Protein AF-A0A2V5XNE5-F1 (afdb_monomer_lite)

Radius of gyration: 11.45 Å; chains: 1; bounding box: 26×25×29 Å

Structure (mmCIF, N/CA/C/O backbone):
data_AF-A0A2V5XNE5-F1
#
_entry.id   AF-A0A2V5XNE5-F1
#
loop_
_atom_site.group_PDB
_atom_site.id
_atom_site.type_symbol
_atom_site.label_atom_id
_atom_site.label_alt_id
_atom_site.label_comp_id
_atom_site.label_asym_id
_atom_site.label_entity_id
_atom_site.label_seq_id
_atom_site.pdbx_PDB_ins_code
_atom_site.Cartn_x
_atom_site.Cartn_y
_atom_site.Cartn_z
_atom_site.occupancy
_atom_site.B_iso_or_equiv
_atom_site.auth_seq_id
_atom_site.auth_comp_id
_atom_site.auth_asym_id
_atom_site.auth_atom_id
_atom_site.pdbx_PDB_model_num
ATOM 1 N N . MET A 1 1 ? 3.617 7.654 15.537 1.00 87.44 1 MET A N 1
ATOM 2 C CA . MET A 1 1 ? 4.555 6.615 15.058 1.00 87.44 1 MET A CA 1
ATOM 3 C C . MET A 1 1 ? 4.676 6.740 13.548 1.00 87.44 1 MET A C 1
ATOM 5 O O . MET A 1 1 ? 3.648 6.925 12.906 1.00 87.44 1 MET A O 1
ATOM 9 N N . SER A 1 2 ? 5.880 6.649 12.987 1.00 93.75 2 SER A N 1
ATOM 10 C CA . SER A 1 2 ? 6.112 6.581 11.539 1.00 93.75 2 SER A CA 1
ATOM 11 C C . SER A 1 2 ? 6.935 5.336 11.212 1.00 93.75 2 SER A C 1
ATOM 13 O O . SER A 1 2 ? 7.784 4.927 11.998 1.00 93.75 2 SER A O 1
ATOM 15 N N . LEU A 1 3 ? 6.652 4.711 10.067 1.00 96.69 3 LEU A N 1
ATOM 16 C CA . LEU A 1 3 ? 7.366 3.530 9.584 1.00 96.69 3 LEU A CA 1
ATOM 17 C C . LEU A 1 3 ? 7.908 3.813 8.186 1.00 96.69 3 LEU A C 1
ATOM 19 O O . LEU A 1 3 ? 7.159 4.241 7.306 1.00 96.69 3 LEU A O 1
ATOM 23 N N . PHE A 1 4 ? 9.194 3.540 7.976 1.00 97.12 4 PHE A N 1
ATOM 24 C CA . PHE A 1 4 ? 9.801 3.551 6.650 1.00 97.12 4 PHE A CA 1
ATOM 25 C C . PHE A 1 4 ? 9.909 2.118 6.131 1.00 97.12 4 PHE A C 1
ATOM 27 O O . PHE A 1 4 ? 10.625 1.293 6.692 1.00 97.12 4 PHE A O 1
ATOM 34 N N . ILE A 1 5 ? 9.171 1.819 5.062 1.00 96.62 5 ILE A N 1
ATOM 35 C CA . ILE A 1 5 ? 9.134 0.482 4.469 1.00 96.62 5 ILE A CA 1
ATOM 36 C C . ILE A 1 5 ? 10.101 0.451 3.287 1.00 96.62 5 ILE A C 1
ATOM 38 O O . ILE A 1 5 ? 9.837 1.037 2.234 1.00 96.62 5 ILE A O 1
ATOM 42 N N . THR A 1 6 ? 11.216 -0.251 3.469 1.00 97.06 6 THR A N 1
ATOM 43 C CA . THR A 1 6 ? 12.183 -0.541 2.404 1.00 97.06 6 THR A CA 1
ATOM 44 C C . THR A 1 6 ? 11.905 -1.907 1.763 1.00 97.06 6 THR A C 1
ATOM 46 O O . THR A 1 6 ? 10.952 -2.599 2.119 1.00 97.06 6 THR A O 1
ATOM 49 N N . GLY A 1 7 ? 12.702 -2.298 0.775 1.00 96.06 7 GLY A N 1
ATOM 50 C CA . GLY A 1 7 ? 12.670 -3.635 0.190 1.00 96.06 7 GLY A CA 1
ATOM 51 C C . GLY A 1 7 ? 13.988 -3.944 -0.495 1.00 96.06 7 GLY A C 1
ATOM 52 O O . GLY A 1 7 ? 14.728 -3.031 -0.847 1.00 96.06 7 GLY A O 1
ATOM 53 N N . THR A 1 8 ? 14.260 -5.230 -0.667 1.00 97.75 8 THR A N 1
ATOM 54 C CA . THR A 1 8 ? 15.526 -5.739 -1.207 1.00 97.75 8 THR A CA 1
ATOM 55 C C . THR A 1 8 ? 15.758 -5.357 -2.666 1.00 97.75 8 THR A C 1
ATOM 57 O O . THR A 1 8 ? 16.902 -5.217 -3.074 1.00 97.75 8 THR A O 1
ATOM 60 N N . ASP A 1 9 ? 14.684 -5.153 -3.430 1.00 96.94 9 ASP A N 1
ATOM 61 C CA . ASP A 1 9 ? 14.730 -4.701 -4.821 1.00 96.94 9 ASP A CA 1
ATOM 62 C C . ASP A 1 9 ? 13.437 -3.943 -5.194 1.00 96.94 9 ASP A C 1
ATOM 64 O O . ASP A 1 9 ? 12.498 -3.789 -4.397 1.00 96.94 9 ASP A O 1
ATOM 68 N N . THR A 1 10 ? 13.369 -3.433 -6.416 1.00 93.12 10 THR A N 1
ATOM 69 C CA . THR A 1 10 ? 12.156 -3.053 -7.139 1.00 93.12 10 THR A CA 1
ATOM 70 C C . THR A 1 10 ? 11.250 -4.272 -7.378 1.00 93.12 10 THR A C 1
AT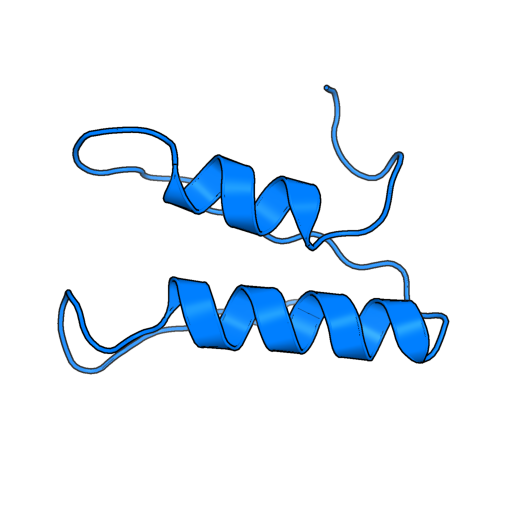OM 72 O O . THR A 1 10 ? 11.676 -5.414 -7.298 1.00 93.12 10 THR A O 1
ATOM 75 N N . GLY A 1 11 ? 9.942 -4.065 -7.551 1.00 93.88 11 GLY A N 1
ATOM 76 C CA . GLY A 1 11 ? 9.015 -5.170 -7.859 1.00 93.88 11 GLY A CA 1
ATOM 77 C C . GLY A 1 11 ? 8.705 -6.173 -6.731 1.00 93.88 11 GLY A C 1
ATOM 78 O O . GLY A 1 11 ? 7.700 -6.865 -6.825 1.00 93.88 11 GLY A O 1
ATOM 79 N N . VAL A 1 12 ? 9.448 -6.192 -5.616 1.00 97.56 12 VAL A N 1
ATOM 80 C CA . VAL A 1 12 ? 9.285 -7.169 -4.504 1.00 97.56 12 VAL A CA 1
ATOM 81 C C . VAL A 1 12 ? 7.975 -7.074 -3.694 1.00 97.56 12 VAL A C 1
ATOM 83 O O . VAL A 1 12 ? 7.860 -7.655 -2.622 1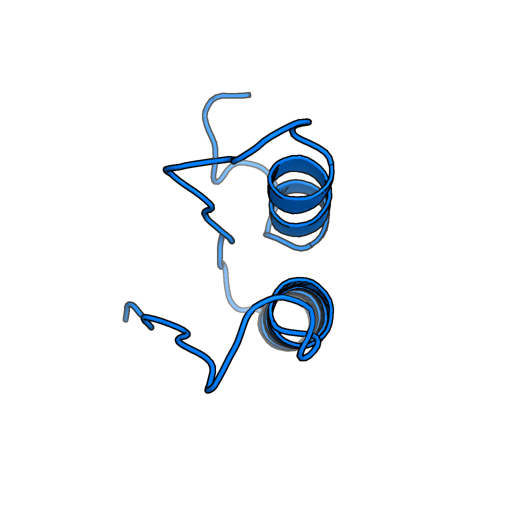.00 97.56 12 VAL A O 1
ATOM 86 N N . GLY A 1 13 ? 6.981 -6.305 -4.147 1.00 96.94 13 GLY A N 1
ATOM 87 C CA . GLY A 1 13 ? 5.657 -6.265 -3.509 1.00 96.94 13 GLY A CA 1
ATOM 88 C C . GLY A 1 13 ? 5.472 -5.248 -2.374 1.00 96.94 13 GLY A C 1
ATOM 89 O O . GLY A 1 13 ? 4.470 -5.308 -1.663 1.00 96.94 13 GLY A O 1
ATOM 90 N N . LYS A 1 14 ? 6.370 -4.262 -2.223 1.00 97.56 14 LYS A N 1
ATOM 91 C CA . LYS A 1 14 ? 6.262 -3.204 -1.191 1.00 97.56 14 LYS A CA 1
ATOM 92 C C . LYS A 1 14 ? 4.894 -2.510 -1.181 1.00 97.56 14 LYS A C 1
ATOM 94 O O . LYS A 1 14 ? 4.247 -2.433 -0.145 1.00 97.56 14 LYS A O 1
ATOM 99 N N . THR A 1 15 ? 4.415 -2.039 -2.331 1.00 97.31 15 THR A N 1
ATOM 100 C CA . THR A 1 15 ? 3.120 -1.342 -2.409 1.00 97.31 15 THR A CA 1
ATOM 101 C C . THR A 1 15 ? 1.974 -2.245 -1.941 1.00 97.31 15 THR A C 1
ATOM 103 O O . THR A 1 15 ? 1.106 -1.800 -1.196 1.00 97.31 15 THR A O 1
ATOM 106 N N . HIS A 1 16 ? 2.009 -3.535 -2.292 1.00 98.00 16 HIS A N 1
ATOM 107 C CA . HIS A 1 16 ? 0.998 -4.505 -1.873 1.00 98.00 16 HIS A CA 1
ATOM 108 C C . HIS A 1 16 ? 0.9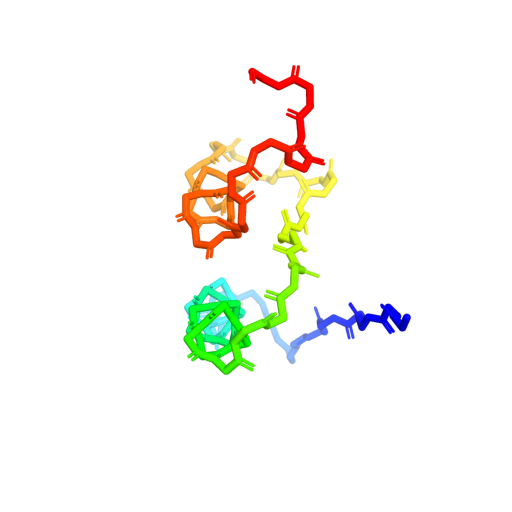69 -4.684 -0.348 1.00 98.00 16 HIS A C 1
ATOM 110 O O . HIS A 1 16 ? -0.098 -4.557 0.262 1.00 98.00 16 HIS A O 1
ATOM 116 N N . ILE A 1 17 ? 2.128 -4.937 0.272 1.00 98.00 17 ILE A N 1
ATOM 117 C CA . ILE A 1 17 ? 2.192 -5.186 1.717 1.00 98.00 17 ILE A CA 1
ATOM 118 C C . ILE A 1 17 ? 1.832 -3.928 2.519 1.00 98.00 17 ILE A C 1
ATOM 120 O O . ILE A 1 17 ? 1.068 -4.015 3.479 1.00 98.00 17 ILE A O 1
ATOM 124 N N . VAL A 1 18 ? 2.271 -2.744 2.076 1.00 98.19 18 VAL A N 1
ATOM 125 C CA . VAL A 1 18 ? 1.938 -1.472 2.738 1.00 98.19 18 VAL A CA 1
ATOM 126 C C . VAL A 1 18 ? 0.445 -1.167 2.629 1.00 98.19 18 VAL A C 1
ATOM 128 O O . VAL A 1 18 ? -0.179 -0.826 3.633 1.00 98.19 18 VAL A O 1
ATOM 131 N N . SER A 1 19 ? -0.175 -1.356 1.459 1.00 98.38 19 SER A N 1
ATOM 132 C CA . SER A 1 19 ? -1.628 -1.198 1.317 1.00 98.38 19 SER A CA 1
ATOM 133 C C . SER A 1 19 ? -2.418 -2.164 2.209 1.00 98.38 19 SER A C 1
ATOM 135 O O . SER A 1 19 ? -3.504 -1.814 2.669 1.00 98.38 19 SER A O 1
ATOM 137 N N . ARG A 1 20 ? -1.923 -3.385 2.453 1.00 98.38 20 ARG A N 1
ATOM 138 C CA . ARG A 1 20 ? -2.556 -4.323 3.396 1.00 98.38 20 ARG A CA 1
ATOM 139 C C . ARG A 1 20 ? -2.380 -3.882 4.845 1.00 98.38 20 ARG A C 1
ATOM 141 O O . ARG A 1 20 ? -3.369 -3.865 5.571 1.00 98.38 20 ARG A O 1
ATOM 148 N N . LEU A 1 21 ? -1.176 -3.467 5.234 1.00 98.19 21 LEU A N 1
ATOM 149 C CA . LEU A 1 21 ? -0.902 -2.944 6.571 1.00 98.19 21 LEU A CA 1
ATOM 150 C C . LEU A 1 21 ? -1.806 -1.748 6.903 1.00 98.19 21 LEU A C 1
ATOM 152 O O . LEU A 1 21 ? -2.439 -1.744 7.951 1.00 98.19 21 LEU A O 1
ATOM 156 N N . LEU A 1 22 ? -1.939 -0.779 5.992 1.00 98.06 22 LEU A N 1
ATOM 157 C CA . LEU A 1 22 ? -2.817 0.382 6.190 1.00 98.06 22 LEU A CA 1
ATOM 158 C C . LEU A 1 22 ? -4.281 -0.024 6.397 1.00 98.06 22 LEU A C 1
ATOM 160 O O . LEU A 1 22 ? -4.937 0.486 7.300 1.00 98.06 22 LEU A O 1
ATOM 164 N N . ARG A 1 23 ? -4.788 -0.978 5.606 1.00 98.31 23 ARG A N 1
ATOM 165 C CA . ARG A 1 23 ? -6.157 -1.491 5.778 1.00 98.31 23 ARG A CA 1
ATOM 166 C C . ARG A 1 23 ? -6.348 -2.187 7.123 1.00 98.31 23 ARG A C 1
ATOM 168 O O . ARG A 1 23 ? -7.385 -1.988 7.745 1.00 98.31 23 ARG A O 1
ATOM 175 N N . LEU A 1 24 ? -5.367 -2.969 7.576 1.00 98.38 24 LEU A N 1
ATOM 176 C CA . LEU A 1 24 ? -5.417 -3.633 8.881 1.00 98.38 24 LEU A CA 1
ATOM 177 C C . LEU A 1 24 ? -5.404 -2.620 10.031 1.00 98.38 24 LEU A C 1
ATOM 179 O O . LEU A 1 24 ? -6.231 -2.721 10.930 1.00 98.38 24 LEU A O 1
ATOM 183 N N . LEU A 1 25 ? -4.531 -1.611 9.968 1.00 97.44 25 LEU A N 1
ATOM 184 C CA . LEU A 1 25 ? -4.466 -0.542 10.969 1.00 97.44 25 LEU A CA 1
ATOM 185 C C . LEU A 1 25 ? -5.771 0.270 11.015 1.00 97.44 25 LEU A C 1
ATOM 187 O O . LEU A 1 25 ? -6.293 0.545 12.093 1.00 97.44 25 LEU A O 1
ATOM 191 N N . ARG A 1 26 ? -6.354 0.596 9.855 1.00 96.62 26 ARG A N 1
ATOM 192 C CA . ARG A 1 26 ? -7.690 1.214 9.790 1.00 96.62 26 ARG A CA 1
ATOM 193 C C . ARG A 1 26 ? -8.756 0.337 10.428 1.00 96.62 26 ARG A C 1
ATOM 195 O O . ARG A 1 26 ? -9.558 0.838 11.208 1.00 96.62 26 ARG A O 1
ATOM 202 N N . ALA A 1 27 ? -8.764 -0.954 10.101 1.00 97.44 27 ALA A N 1
ATOM 203 C CA . ALA A 1 27 ? -9.723 -1.906 10.652 1.00 97.44 27 ALA A CA 1
ATOM 204 C C . ALA A 1 27 ? -9.576 -2.057 12.176 1.00 97.44 27 ALA A C 1
ATOM 206 O O . ALA A 1 27 ? -10.568 -2.292 12.858 1.00 97.44 27 ALA A O 1
ATOM 207 N N . SER A 1 28 ? -8.375 -1.848 12.726 1.00 97.50 28 SER A N 1
ATOM 208 C CA . SER A 1 28 ? -8.135 -1.799 14.172 1.00 97.50 28 SER A CA 1
ATOM 209 C C . SER A 1 28 ? -8.411 -0.424 14.803 1.00 97.50 28 SER A C 1
ATOM 211 O O . SER A 1 28 ? -7.943 -0.155 15.907 1.00 97.50 28 SER A O 1
ATOM 213 N N . GLY A 1 29 ? -9.111 0.477 14.107 1.00 96.94 29 GLY A N 1
ATOM 214 C CA . GLY A 1 29 ? -9.478 1.806 14.607 1.00 96.94 29 GLY A CA 1
ATOM 215 C C . GLY A 1 29 ? -8.351 2.844 14.587 1.00 96.94 29 GLY A C 1
ATOM 216 O O . GLY A 1 29 ? -8.529 3.948 15.102 1.00 96.94 29 GLY A O 1
ATOM 217 N N . MET A 1 30 ? -7.193 2.536 13.995 1.00 97.06 30 MET A N 1
ATOM 218 C CA . MET A 1 30 ? -6.092 3.493 13.893 1.00 97.06 30 MET A CA 1
ATOM 219 C C . MET A 1 30 ? -6.252 4.398 12.672 1.00 97.06 30 MET A C 1
ATOM 221 O O . MET A 1 30 ? -6.559 3.959 11.562 1.00 97.06 30 MET A O 1
ATOM 225 N N . ARG A 1 31 ? -5.960 5.688 12.860 1.00 96.75 31 ARG A N 1
ATOM 226 C CA . ARG A 1 31 ? -5.824 6.631 11.748 1.00 96.75 31 ARG A CA 1
ATOM 227 C C . ARG A 1 31 ? -4.407 6.560 11.184 1.00 96.75 31 ARG A C 1
ATOM 229 O O . ARG A 1 31 ? -3.450 6.851 11.898 1.00 96.75 31 ARG A O 1
ATOM 236 N N . CYS A 1 32 ? -4.265 6.198 9.914 1.00 97.12 32 CYS A N 1
ATOM 237 C CA . CYS A 1 32 ? -2.967 6.048 9.257 1.00 97.12 32 CYS A CA 1
ATOM 238 C C . CYS A 1 32 ? -3.029 6.431 7.775 1.00 97.12 32 CYS A C 1
ATOM 240 O O . CYS A 1 32 ? -4.021 6.164 7.102 1.00 97.12 32 CYS A O 1
ATOM 242 N N . ALA A 1 33 ? -1.945 6.992 7.244 1.00 96.69 33 ALA A N 1
ATOM 243 C CA . ALA A 1 33 ? -1.821 7.346 5.834 1.00 96.69 33 ALA A CA 1
ATOM 244 C C . ALA A 1 33 ? -0.609 6.648 5.207 1.00 96.69 33 ALA A C 1
ATOM 246 O O . ALA A 1 33 ? 0.434 6.501 5.846 1.00 96.69 33 ALA A O 1
ATOM 247 N N . GLY A 1 34 ? -0.746 6.229 3.949 1.00 96.31 34 GLY A N 1
ATOM 248 C CA . GLY A 1 34 ? 0.368 5.758 3.134 1.00 96.31 34 GLY A CA 1
ATOM 249 C C . GLY A 1 34 ? 0.938 6.886 2.285 1.00 96.31 34 GLY A C 1
ATOM 250 O O . GLY A 1 34 ? 0.181 7.650 1.693 1.00 96.31 34 GLY A O 1
ATOM 251 N N . MET A 1 35 ? 2.265 6.974 2.189 1.00 95.31 35 MET A N 1
ATOM 252 C CA . MET A 1 35 ? 2.944 8.002 1.400 1.00 95.31 35 MET A CA 1
ATOM 253 C C . MET A 1 35 ? 3.980 7.382 0.459 1.00 95.31 35 MET A C 1
ATOM 255 O O . MET A 1 35 ? 4.770 6.526 0.855 1.00 95.31 35 MET A O 1
ATOM 259 N N . LYS A 1 36 ? 4.005 7.866 -0.786 1.00 96.00 36 LYS A N 1
ATOM 260 C CA . LYS A 1 36 ? 5.052 7.598 -1.778 1.00 96.00 36 LYS A CA 1
ATOM 261 C C . LYS A 1 36 ? 5.534 8.950 -2.323 1.00 96.00 36 LYS A C 1
ATOM 263 O O . LYS A 1 36 ? 4.952 9.444 -3.286 1.00 96.00 36 LYS A O 1
ATOM 268 N N . PRO A 1 37 ? 6.535 9.585 -1.685 1.00 93.62 37 PRO A N 1
ATOM 269 C CA . PRO A 1 37 ? 6.928 10.956 -2.022 1.00 93.62 37 PRO A CA 1
ATOM 270 C C . PRO A 1 37 ? 7.562 11.049 -3.414 1.00 93.62 37 PRO A C 1
ATOM 272 O O . PRO A 1 37 ? 7.394 12.043 -4.108 1.00 93.62 37 PRO A O 1
ATOM 275 N N . ILE A 1 38 ? 8.243 9.981 -3.839 1.00 94.19 38 ILE A N 1
ATOM 276 C CA . ILE A 1 38 ? 8.883 9.872 -5.148 1.00 94.19 38 ILE A CA 1
ATOM 277 C C . ILE A 1 38 ? 8.238 8.705 -5.892 1.00 94.19 38 ILE A C 1
ATOM 279 O O . ILE A 1 38 ? 8.262 7.569 -5.409 1.00 94.19 38 ILE A O 1
ATOM 283 N N . CYS A 1 39 ? 7.663 8.992 -7.058 1.00 93.56 39 CYS A N 1
ATOM 284 C CA . CYS A 1 39 ? 7.121 8.001 -7.983 1.00 93.56 39 CYS A CA 1
ATOM 285 C C . CYS A 1 39 ? 8.022 7.945 -9.219 1.00 93.56 39 CYS A C 1
ATOM 287 O O . CYS A 1 39 ? 8.294 8.982 -9.818 1.00 93.56 39 CYS A O 1
ATOM 289 N N . CYS A 1 40 ? 8.473 6.748 -9.592 1.00 90.12 40 CYS A N 1
ATOM 290 C C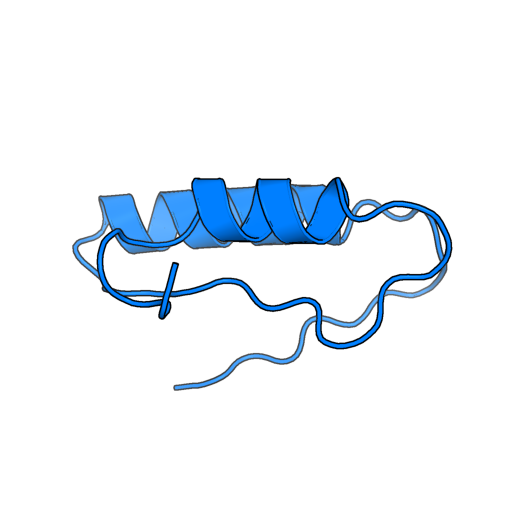A . CYS A 1 40 ? 9.147 6.519 -10.866 1.00 90.12 40 CYS A CA 1
ATOM 291 C C . CYS A 1 40 ? 8.108 5.956 -11.839 1.00 90.12 40 CYS A C 1
ATOM 293 O O . CYS A 1 40 ? 7.550 4.893 -11.572 1.00 90.12 40 CYS A O 1
ATOM 295 N N . GLY A 1 41 ? 7.834 6.666 -12.934 1.00 92.06 41 GLY A N 1
ATOM 296 C CA . GLY A 1 41 ? 6.742 6.331 -13.849 1.00 92.06 41 GLY A CA 1
ATOM 297 C C . GLY A 1 41 ? 5.410 6.940 -13.409 1.00 92.06 41 GLY A C 1
ATOM 298 O O . GLY A 1 41 ? 5.342 8.129 -13.098 1.00 92.06 41 GLY A O 1
ATOM 299 N N . ASP A 1 42 ? 4.344 6.140 -13.419 1.00 94.81 42 ASP A N 1
ATOM 300 C CA . ASP A 1 42 ? 3.004 6.608 -13.058 1.00 94.81 42 ASP A CA 1
ATOM 301 C C . ASP A 1 42 ? 2.806 6.780 -11.535 1.00 94.81 42 ASP A C 1
ATOM 303 O O . ASP A 1 42 ? 3.703 6.551 -10.718 1.00 94.81 42 ASP A O 1
ATOM 307 N N . ARG A 1 43 ? 1.608 7.234 -11.140 1.00 95.88 43 ARG A N 1
ATOM 308 C CA . ARG A 1 43 ? 1.247 7.491 -9.734 1.00 95.88 43 ARG A CA 1
ATOM 309 C C . ARG A 1 43 ? 0.369 6.400 -9.119 1.00 95.88 43 ARG A C 1
ATOM 311 O O . ARG A 1 43 ? -0.090 6.582 -7.988 1.00 95.88 43 ARG A O 1
ATOM 318 N N . ARG A 1 44 ? 0.163 5.263 -9.794 1.00 96.19 44 ARG A N 1
ATOM 319 C CA . ARG A 1 44 ? -0.775 4.215 -9.349 1.00 96.19 44 ARG A CA 1
ATOM 320 C C . ARG A 1 44 ? -0.424 3.675 -7.973 1.00 96.19 44 ARG A C 1
ATOM 322 O O . ARG A 1 44 ? -1.306 3.370 -7.177 1.00 96.19 44 ARG A O 1
ATOM 329 N N . ASP A 1 45 ? 0.864 3.576 -7.664 1.00 96.00 45 ASP A N 1
ATOM 330 C CA . ASP A 1 45 ? 1.307 3.139 -6.344 1.00 96.00 45 ASP A CA 1
ATOM 331 C C . ASP A 1 45 ? 0.937 4.145 -5.249 1.00 96.00 45 ASP A C 1
ATOM 333 O O . ASP A 1 45 ? 0.403 3.747 -4.216 1.00 96.00 45 ASP A O 1
ATOM 337 N N . ALA A 1 46 ? 1.134 5.445 -5.481 1.00 96.38 46 ALA A N 1
ATOM 338 C CA . ALA A 1 46 ? 0.710 6.481 -4.539 1.00 96.38 46 ALA A CA 1
ATOM 339 C C . ALA A 1 46 ? -0.819 6.507 -4.370 1.00 96.38 46 ALA A C 1
ATOM 341 O O . ALA A 1 46 ? -1.310 6.642 -3.252 1.00 96.38 46 ALA A O 1
ATOM 342 N N . GLU A 1 47 ? -1.572 6.318 -5.454 1.00 96.12 47 GLU A N 1
ATOM 343 C CA . GLU A 1 47 ? -3.038 6.236 -5.431 1.00 96.12 47 GLU A CA 1
ATOM 344 C C . GLU A 1 47 ? 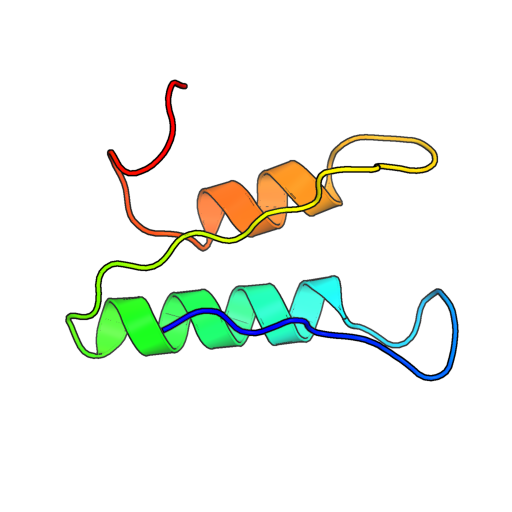-3.536 5.018 -4.644 1.00 96.12 47 GLU A C 1
ATOM 346 O O . GLU A 1 47 ? -4.452 5.138 -3.831 1.00 96.12 47 GLU A O 1
ATOM 351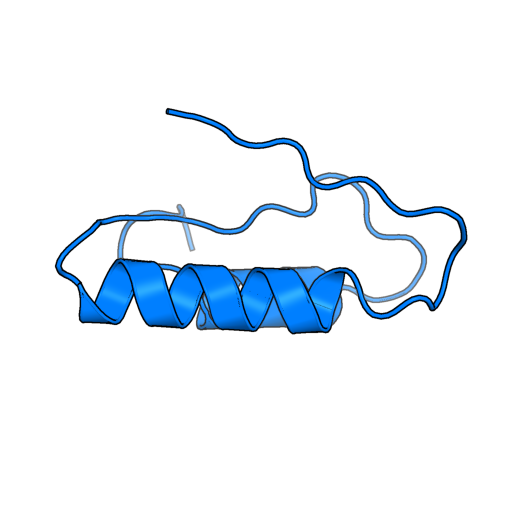 N N . ARG A 1 48 ? -2.892 3.855 -4.806 1.00 97.00 48 ARG A N 1
ATOM 352 C CA . ARG A 1 48 ? -3.188 2.649 -4.013 1.00 97.00 48 ARG A CA 1
ATOM 353 C C . ARG A 1 48 ? -2.913 2.851 -2.527 1.00 97.00 48 ARG A C 1
ATOM 355 O O . ARG A 1 48 ? -3.659 2.331 -1.697 1.00 97.00 48 ARG A O 1
ATOM 362 N N . LEU A 1 49 ? -1.839 3.561 -2.184 1.00 97.25 49 LEU A N 1
ATOM 363 C CA . LEU A 1 49 ? -1.523 3.886 -0.793 1.00 97.25 49 LEU A CA 1
ATOM 364 C C . LEU A 1 49 ? -2.527 4.879 -0.203 1.00 97.25 49 LEU A C 1
ATOM 366 O O . LEU A 1 49 ? -2.974 4.674 0.924 1.00 97.25 49 LEU A O 1
ATOM 370 N N . LEU A 1 50 ? -2.924 5.893 -0.974 1.00 96.19 50 LEU A N 1
ATOM 371 C CA . LEU A 1 50 ? -3.953 6.853 -0.583 1.00 96.19 50 LEU A CA 1
ATOM 372 C C . LEU A 1 50 ? -5.289 6.150 -0.310 1.00 96.19 50 LEU A C 1
ATOM 374 O O . LEU A 1 50 ? -5.825 6.282 0.782 1.00 96.19 50 LEU A O 1
ATOM 378 N N . ALA A 1 51 ? -5.777 5.338 -1.252 1.00 96.38 51 ALA A N 1
ATOM 379 C CA . ALA A 1 51 ? -7.038 4.607 -1.105 1.00 96.38 51 ALA A CA 1
ATOM 380 C C . ALA A 1 51 ? -7.019 3.595 0.058 1.00 96.38 51 ALA A C 1
ATOM 382 O O . ALA A 1 51 ? -8.060 3.242 0.615 1.00 96.38 51 ALA A O 1
ATOM 383 N N . ALA A 1 52 ? -5.836 3.092 0.426 1.00 97.56 52 ALA A N 1
ATOM 384 C CA . ALA A 1 52 ? -5.679 2.196 1.564 1.00 97.56 52 ALA A CA 1
ATOM 385 C C . ALA A 1 52 ? -5.633 2.935 2.912 1.00 97.56 52 ALA A C 1
ATOM 387 O O . ALA A 1 52 ? -6.033 2.339 3.911 1.00 97.56 52 ALA A O 1
ATOM 388 N N . GLY A 1 53 ? -5.170 4.189 2.952 1.00 95.75 53 GLY A N 1
ATOM 389 C CA . GLY A 1 53 ? -5.086 5.031 4.152 1.00 95.75 53 GLY A CA 1
ATOM 390 C C . GLY A 1 53 ? -6.435 5.603 4.598 1.00 95.75 53 GLY A C 1
ATOM 391 O O . GLY A 1 53 ? -7.428 5.481 3.893 1.00 95.75 53 GLY A O 1
ATOM 392 N N . SER A 1 54 ? -6.505 6.156 5.809 1.00 96.44 54 SER A N 1
ATOM 393 C CA . SER A 1 54 ? -7.745 6.712 6.361 1.00 96.44 54 SER A CA 1
ATOM 394 C C . SER A 1 54 ? -8.167 7.982 5.627 1.00 96.44 54 SER A C 1
ATOM 396 O O . SER A 1 54 ? -7.326 8.788 5.225 1.00 96.44 54 SER A O 1
ATOM 398 N N . ASP A 1 55 ? -9.476 8.185 5.535 1.00 91.44 55 ASP A N 1
ATOM 399 C CA . ASP A 1 55 ? -10.062 9.372 4.921 1.00 91.44 55 ASP A CA 1
ATOM 400 C C . ASP A 1 55 ? -9.746 10.636 5.745 1.00 91.44 55 ASP A C 1
ATOM 402 O O . ASP A 1 55 ? -9.568 10.577 6.967 1.00 91.44 55 ASP A O 1
ATOM 406 N N . GLY A 1 56 ? -9.630 11.787 5.074 1.00 88.62 56 GLY A N 1
ATOM 407 C CA . GLY A 1 56 ? -9.383 13.085 5.718 1.00 88.62 56 GLY A CA 1
ATOM 408 C C . GLY A 1 56 ? -7.977 13.290 6.303 1.00 88.62 56 GLY A C 1
ATOM 409 O O . GLY A 1 56 ? -7.757 14.258 7.027 1.00 88.62 56 GLY A O 1
ATOM 410 N N . LEU A 1 57 ? -7.015 12.401 6.021 1.00 87.50 57 LEU A N 1
ATOM 411 C CA . LEU A 1 57 ? -5.611 12.556 6.448 1.00 87.50 57 LEU A CA 1
ATOM 412 C C . LEU A 1 57 ? -4.705 13.220 5.404 1.00 87.50 57 LEU A C 1
ATOM 414 O O . LEU A 1 57 ? -3.540 13.498 5.685 1.00 87.50 57 LEU A O 1
ATOM 418 N N . THR A 1 58 ? -5.208 13.444 4.195 1.00 79.38 58 THR A N 1
ATOM 419 C CA . THR A 1 58 ? -4.451 14.018 3.078 1.00 79.38 58 THR A CA 1
ATOM 420 C C . THR A 1 58 ? -5.221 15.185 2.478 1.00 79.38 58 THR A C 1
ATOM 422 O O . THR A 1 58 ? -6.435 15.089 2.363 1.00 79.38 58 THR A O 1
ATOM 425 N N . ASN A 1 59 ? -4.525 16.238 2.036 1.00 73.12 59 ASN A N 1
ATOM 426 C CA . ASN A 1 59 ? -5.111 17.435 1.403 1.00 73.12 59 ASN A CA 1
ATOM 427 C C . ASN A 1 59 ? -5.610 17.189 -0.041 1.00 73.12 59 ASN A C 1
ATOM 429 O O . ASN A 1 59 ? -5.333 17.991 -0.932 1.00 73.12 59 ASN A O 1
ATOM 433 N N . ARG A 1 60 ? -6.267 16.059 -0.305 1.00 59.50 60 ARG A N 1
ATOM 434 C CA . ARG A 1 60 ? -6.973 15.816 -1.568 1.00 59.50 60 ARG A CA 1
ATOM 435 C C . ARG A 1 60 ? -8.469 15.910 -1.356 1.00 59.50 60 ARG A C 1
ATOM 437 O O . ARG A 1 60 ? -8.912 15.491 -0.266 1.00 59.50 60 ARG A O 1
#

Sequence (60 aa):
MSLFITGTDTGVGKTHIVSRLLRLLRASGMRCAGMKPICCGDRRDAERLLAAGSDGLTNR

Foldseek 3Di:
DDDDDDDPDPPPCRLVVLLVVQQVCVVVVHQDFFDDPDDDPDCVSVVSRRVSGDPPPDPD

Secondary structure (DSSP, 8-state):
-------SSSSSSHHHHHHHHHHHHHHTT-------SS-SS-SHHHHHHHHHSPTTSS--

pLDDT: mean 94.6, std 6.32, range [59.5, 98.38]